Protein AF-A9P9R3-F1 (afdb_monomer_lite)

Sequence (51 aa):
MVLNGIPLELTEDENIPSLDPVRLDVNSPLYINPLSISFIVFPNFDAPACA

Organism: Populus trichocarpa (NCBI:txid3694)

Radius of gyration: 14.53 Å; chains: 1; bounding box: 28×25×36 Å

pLDDT: mean 93.98, std 3.51, range [76.5, 97.75]

Foldseek 3Di:
DDQPNHDFDADPVRHGDDRDDDDDDPPDDDDDDPPDDDDDDDPPPPDPVVD

Structure (mmCIF, N/CA/C/O backbone):
data_AF-A9P9R3-F1
#
_entry.id   AF-A9P9R3-F1
#
loop_
_atom_site.group_PDB
_atom_site.id
_atom_site.type_symbol
_atom_site.label_atom_id
_atom_site.label_alt_id
_atom_site.label_comp_id
_atom_site.label_asym_id
_atom_site.label_entity_id
_atom_site.label_seq_id
_atom_site.pdbx_PDB_ins_code
_atom_site.Cartn_x
_atom_site.Cartn_y
_atom_site.Cartn_z
_atom_site.occupancy
_atom_site.B_iso_or_equiv
_atom_site.auth_seq_id
_atom_site.auth_comp_id
_atom_site.auth_asym_id
_atom_site.auth_atom_id
_atom_site.pdbx_PDB_model_num
ATOM 1 N N . MET A 1 1 ? -11.552 0.151 9.459 1.00 87.00 1 MET A N 1
ATOM 2 C CA . MET A 1 1 ? -10.729 -0.106 8.249 1.00 87.00 1 MET A CA 1
ATOM 3 C C . MET A 1 1 ? -9.465 -0.831 8.688 1.00 87.00 1 MET A C 1
ATOM 5 O O . MET A 1 1 ? -9.117 -0.708 9.854 1.00 87.00 1 MET A O 1
ATOM 9 N N . VAL A 1 2 ? -8.811 -1.593 7.808 1.00 95.00 2 VAL A N 1
ATOM 10 C CA . VAL A 1 2 ? -7.562 -2.306 8.139 1.00 95.00 2 VAL A CA 1
ATOM 11 C C . VAL A 1 2 ? -6.416 -1.826 7.253 1.00 95.00 2 VAL A C 1
ATOM 13 O O . VAL A 1 2 ? -6.633 -1.540 6.076 1.00 95.00 2 VAL A O 1
ATOM 16 N N . LEU A 1 3 ? -5.207 -1.776 7.805 1.00 96.94 3 LEU A N 1
ATOM 17 C CA . LEU A 1 3 ? -3.948 -1.597 7.089 1.00 96.94 3 LEU A CA 1
ATOM 18 C C . LEU A 1 3 ? -3.176 -2.912 7.163 1.00 96.94 3 LEU A C 1
ATOM 20 O O . LEU A 1 3 ? -2.835 -3.368 8.249 1.00 96.94 3 LEU A O 1
ATOM 24 N N . ASN A 1 4 ? -2.924 -3.548 6.017 1.00 95.25 4 ASN A N 1
ATOM 25 C CA . ASN A 1 4 ? -2.170 -4.808 5.946 1.00 95.25 4 ASN A CA 1
ATOM 26 C C . ASN A 1 4 ? -2.720 -5.924 6.866 1.00 95.25 4 ASN A C 1
ATOM 28 O O . ASN A 1 4 ? -1.970 -6.741 7.389 1.00 95.25 4 ASN A O 1
ATOM 32 N N . GLY A 1 5 ? -4.042 -5.951 7.074 1.00 94.50 5 GLY A N 1
ATOM 33 C CA . GLY A 1 5 ? -4.720 -6.912 7.954 1.00 94.50 5 GLY A CA 1
ATOM 34 C C . GLY A 1 5 ? -4.817 -6.492 9.425 1.00 94.50 5 GLY A C 1
ATOM 35 O O . GLY A 1 5 ? -5.503 -7.166 10.189 1.00 94.50 5 GLY A O 1
ATOM 36 N N . ILE A 1 6 ? -4.205 -5.373 9.816 1.00 95.25 6 ILE A N 1
ATOM 37 C CA . ILE A 1 6 ? -4.237 -4.832 11.180 1.00 95.25 6 ILE A CA 1
ATOM 38 C C . ILE A 1 6 ? -5.300 -3.721 11.262 1.00 95.25 6 ILE A C 1
ATOM 40 O O . ILE A 1 6 ? -5.326 -2.850 10.387 1.00 95.25 6 ILE A O 1
ATOM 44 N N . PRO A 1 7 ? -6.200 -3.721 12.261 1.00 95.50 7 PRO A N 1
ATOM 45 C CA . PRO A 1 7 ? -7.168 -2.642 12.455 1.00 95.50 7 PRO A CA 1
ATOM 46 C C . PRO A 1 7 ? -6.502 -1.276 12.632 1.00 95.50 7 PRO A C 1
ATOM 48 O O . PRO A 1 7 ? -5.541 -1.128 13.381 1.00 95.50 7 PRO A O 1
ATOM 51 N N . LEU A 1 8 ? -7.035 -0.271 11.936 1.00 96.31 8 LEU A N 1
ATOM 52 C CA . LEU A 1 8 ? -6.676 1.125 12.158 1.00 96.31 8 LEU A CA 1
ATOM 53 C C . LEU A 1 8 ? -7.594 1.706 13.227 1.00 96.31 8 LEU A C 1
ATOM 55 O O . LEU A 1 8 ? -8.745 2.046 12.944 1.00 96.31 8 LEU A O 1
ATOM 59 N N . GLU A 1 9 ? -7.063 1.805 14.437 1.00 95.94 9 GLU A N 1
ATOM 60 C CA . GLU A 1 9 ? -7.732 2.334 15.621 1.00 95.94 9 GLU A CA 1
ATOM 61 C C . GLU A 1 9 ? -6.766 3.269 16.353 1.00 95.94 9 GLU A C 1
ATOM 63 O O . GLU A 1 9 ? -5.549 3.155 16.193 1.00 95.94 9 GLU A O 1
ATOM 68 N N . LEU A 1 10 ? -7.298 4.233 17.106 1.00 96.75 10 LEU A N 1
ATOM 69 C CA . LEU A 1 10 ? -6.452 5.112 17.911 1.00 96.75 10 LEU A CA 1
ATOM 70 C C . LEU A 1 10 ? -5.702 4.289 18.963 1.00 96.75 10 LEU A C 1
ATOM 72 O O . LEU A 1 10 ? -6.197 3.263 19.433 1.00 96.75 10 LEU A O 1
ATOM 76 N N . THR A 1 11 ? -4.511 4.746 19.340 1.00 95.56 11 THR A N 1
ATOM 77 C CA . THR A 1 11 ? -3.796 4.160 20.481 1.00 95.56 11 THR A CA 1
ATOM 78 C C . THR A 1 11 ? -4.585 4.375 21.775 1.00 95.56 11 THR A C 1
ATOM 80 O O . THR A 1 11 ? -5.488 5.208 21.816 1.00 95.56 11 THR A O 1
ATOM 83 N N . GLU A 1 12 ? -4.192 3.712 22.866 1.00 96.62 12 GLU A N 1
ATOM 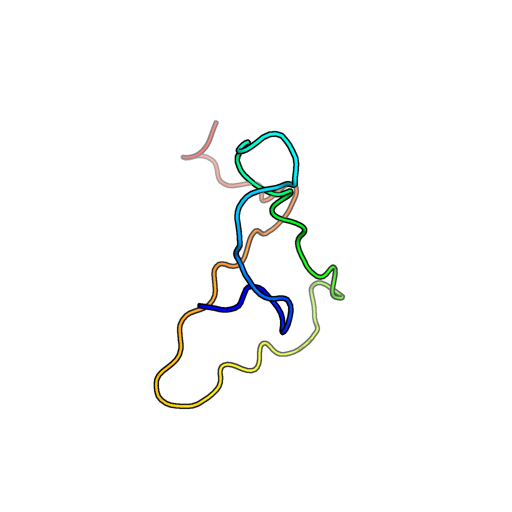84 C CA . GLU A 1 12 ? -4.795 3.941 24.193 1.00 96.62 12 GLU A CA 1
ATOM 85 C C . GLU A 1 12 ? -4.739 5.420 24.615 1.00 96.62 12 GLU A C 1
ATOM 87 O O . GLU A 1 12 ? -5.696 5.937 25.179 1.00 96.62 12 GLU A O 1
ATOM 92 N N . ASP A 1 13 ? -3.665 6.120 24.237 1.00 97.50 13 ASP A N 1
ATOM 93 C CA . ASP A 1 13 ? -3.492 7.560 24.470 1.00 97.50 13 ASP A CA 1
ATOM 94 C C . ASP A 1 13 ? -4.180 8.457 23.412 1.00 97.50 13 ASP A C 1
ATOM 96 O O . ASP A 1 13 ? -3.805 9.614 23.241 1.00 97.50 13 ASP A O 1
ATOM 100 N N . GLU A 1 14 ? -5.132 7.919 22.642 1.00 96.00 14 GLU A N 1
ATOM 101 C CA . GLU A 1 14 ? -5.897 8.609 21.585 1.00 96.00 14 GLU A CA 1
ATOM 102 C C . GLU A 1 14 ? -5.060 9.193 20.422 1.00 96.00 14 GLU A C 1
ATOM 104 O O . GLU A 1 14 ? -5.528 10.039 19.657 1.00 96.00 14 GLU A O 1
ATOM 109 N N . ASN A 1 15 ? -3.827 8.721 20.229 1.00 97.75 15 ASN A N 1
ATOM 110 C CA . ASN A 1 15 ? -2.961 9.152 19.133 1.00 97.75 15 ASN A CA 1
ATOM 111 C C . ASN A 1 15 ? -3.222 8.371 17.835 1.00 97.75 15 ASN A C 1
ATOM 113 O O . ASN A 1 15 ? -3.834 7.299 17.821 1.00 97.75 15 ASN A O 1
ATOM 117 N N . ILE A 1 16 ? -2.697 8.904 16.727 1.00 96.12 16 ILE A N 1
ATOM 118 C CA . ILE A 1 16 ? -2.664 8.210 15.433 1.00 96.12 16 ILE A CA 1
ATOM 119 C C . ILE A 1 16 ? -1.790 6.948 15.574 1.00 96.12 16 ILE A C 1
ATOM 121 O O . ILE A 1 16 ? -0.653 7.065 16.042 1.00 96.12 16 ILE A O 1
ATOM 125 N N . PRO A 1 17 ? -2.273 5.755 15.173 1.00 95.62 17 PRO A N 1
ATOM 126 C CA . PRO A 1 17 ? -1.487 4.528 15.253 1.00 95.62 17 PRO A CA 1
ATOM 127 C C . PRO A 1 17 ? -0.300 4.555 14.283 1.00 95.62 17 PRO A C 1
ATOM 129 O O . PRO A 1 17 ? -0.304 5.280 13.285 1.00 95.62 17 PRO A O 1
ATOM 132 N N . SER A 1 18 ? 0.698 3.705 14.537 1.00 95.44 18 SER A N 1
ATOM 133 C CA . SER A 1 18 ? 1.765 3.473 13.559 1.00 95.44 18 SER A CA 1
ATOM 134 C C . SER A 1 18 ? 1.184 2.940 12.247 1.00 95.44 18 SER A C 1
ATOM 136 O O . SER A 1 18 ? 0.289 2.093 12.244 1.00 95.44 18 SER A O 1
ATOM 138 N N . LEU A 1 19 ? 1.701 3.438 11.123 1.00 96.38 19 LEU A N 1
ATOM 139 C CA . LEU A 1 19 ? 1.298 3.022 9.781 1.00 96.38 19 LEU A CA 1
ATOM 140 C C . LEU A 1 19 ? 2.426 2.211 9.147 1.00 96.38 19 LEU A C 1
ATOM 142 O O . LEU A 1 19 ? 3.175 2.699 8.300 1.00 96.38 19 LEU A O 1
ATOM 146 N N . ASP A 1 20 ? 2.561 0.967 9.596 1.00 94.94 20 ASP A N 1
ATOM 147 C CA . ASP A 1 20 ? 3.693 0.127 9.224 1.00 94.94 20 ASP A CA 1
ATOM 148 C C . ASP A 1 20 ? 3.505 -0.537 7.846 1.00 94.94 20 ASP A C 1
ATOM 150 O O . ASP A 1 20 ? 2.498 -1.218 7.598 1.00 94.94 20 ASP A O 1
ATOM 154 N N . PRO A 1 21 ? 4.473 -0.379 6.922 1.00 95.50 21 PRO A N 1
ATOM 155 C CA . PRO A 1 21 ? 4.426 -1.044 5.630 1.00 95.50 21 PRO A CA 1
ATOM 156 C C . PRO A 1 21 ? 4.826 -2.518 5.753 1.00 95.50 21 PRO A C 1
ATOM 158 O O . PRO A 1 21 ? 5.720 -2.883 6.519 1.00 95.50 21 PRO A O 1
ATOM 161 N N . VAL A 1 22 ? 4.252 -3.364 4.897 1.00 94.62 22 VAL A N 1
ATOM 162 C CA . VAL A 1 22 ? 4.787 -4.710 4.655 1.00 94.62 22 VAL A CA 1
ATOM 163 C C . VAL A 1 22 ? 5.930 -4.600 3.651 1.00 94.62 22 VAL A C 1
ATOM 165 O O . VAL A 1 22 ? 5.748 -4.097 2.543 1.00 94.62 22 VAL A O 1
ATOM 168 N N . ARG A 1 23 ? 7.124 -5.064 4.035 1.00 93.94 23 ARG A N 1
ATOM 169 C CA . ARG A 1 23 ? 8.289 -5.098 3.144 1.00 93.94 23 ARG A CA 1
ATOM 170 C C . ARG A 1 23 ? 8.278 -6.381 2.326 1.00 93.94 23 ARG A C 1
ATOM 172 O O . ARG A 1 23 ? 8.250 -7.471 2.888 1.00 93.94 23 ARG A O 1
ATOM 179 N N . LEU A 1 24 ? 8.335 -6.228 1.011 1.00 93.00 24 LEU A N 1
ATOM 180 C CA . LEU A 1 24 ? 8.374 -7.319 0.045 1.00 93.00 24 LEU A CA 1
ATOM 181 C C . LEU A 1 24 ? 9.597 -7.162 -0.862 1.00 93.00 24 LEU A C 1
ATOM 183 O O . LEU A 1 24 ? 10.170 -6.075 -0.960 1.00 93.00 24 LEU A O 1
ATOM 187 N N . ASP A 1 25 ? 9.992 -8.252 -1.520 1.00 93.62 25 ASP A N 1
ATOM 188 C CA . ASP A 1 25 ? 11.017 -8.197 -2.562 1.00 93.62 25 ASP A CA 1
ATOM 189 C C . ASP A 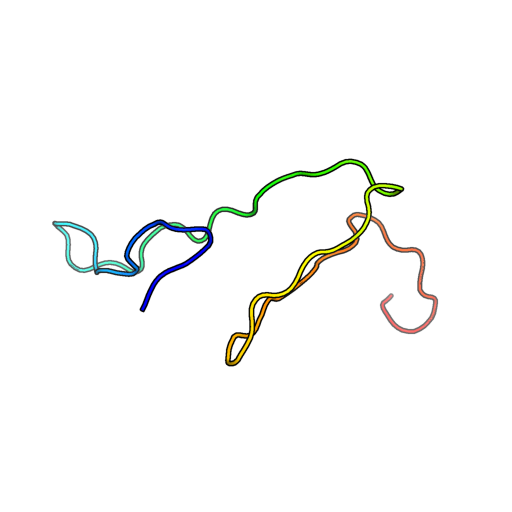1 25 ? 10.537 -7.329 -3.734 1.00 93.62 25 ASP A C 1
ATOM 191 O O . ASP A 1 25 ? 9.372 -7.409 -4.133 1.00 93.62 25 ASP A O 1
ATOM 195 N N . VAL A 1 26 ? 11.433 -6.522 -4.305 1.00 91.06 26 VAL A N 1
ATOM 196 C CA . VAL A 1 26 ? 11.093 -5.575 -5.381 1.00 91.06 26 VAL A CA 1
ATOM 197 C C . VAL A 1 26 ? 10.570 -6.264 -6.646 1.00 91.06 26 VAL A C 1
ATOM 199 O O . VAL A 1 26 ? 9.813 -5.658 -7.400 1.00 91.06 26 VAL A O 1
ATOM 202 N N . ASN A 1 27 ? 10.929 -7.531 -6.869 1.00 91.81 27 ASN A N 1
ATOM 203 C CA . ASN A 1 27 ? 10.489 -8.317 -8.021 1.00 91.81 27 ASN A CA 1
ATOM 204 C C . ASN A 1 27 ? 9.292 -9.222 -7.702 1.00 91.81 27 ASN A C 1
ATOM 206 O O . ASN A 1 27 ? 8.856 -9.992 -8.562 1.00 91.81 27 ASN A O 1
ATOM 210 N N . SER A 1 28 ? 8.764 -9.173 -6.477 1.00 95.12 28 SER A N 1
ATOM 211 C CA . SER A 1 28 ? 7.572 -9.942 -6.129 1.00 95.12 28 SER A CA 1
ATOM 212 C C . SER A 1 28 ? 6.325 -9.377 -6.829 1.00 95.12 28 SER A C 1
ATOM 21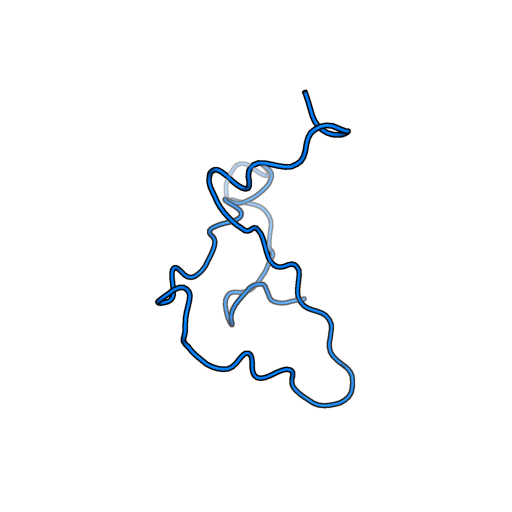4 O O . SER A 1 28 ? 6.181 -8.159 -6.960 1.00 95.12 28 SER A O 1
ATOM 216 N N . PRO A 1 29 ? 5.405 -10.238 -7.301 1.00 95.38 29 PRO A N 1
ATOM 217 C CA . PRO A 1 29 ? 4.143 -9.774 -7.858 1.00 95.38 29 PRO A CA 1
ATOM 218 C C . PRO A 1 29 ? 3.289 -9.103 -6.775 1.00 95.38 29 PRO A C 1
ATOM 220 O O . PRO A 1 29 ? 3.167 -9.601 -5.656 1.00 95.38 29 PRO A O 1
ATOM 223 N N . LEU A 1 30 ? 2.653 -7.989 -7.136 1.00 93.69 30 LEU A N 1
ATOM 224 C CA . LEU A 1 30 ? 1.688 -7.305 -6.281 1.00 93.69 30 LEU A CA 1
ATOM 225 C C . LEU A 1 30 ? 0.308 -7.951 -6.439 1.00 93.69 30 LEU A C 1
ATOM 227 O O . LEU A 1 30 ? -0.226 -8.023 -7.546 1.00 93.69 30 LEU A O 1
ATOM 231 N N . TYR A 1 31 ? -0.289 -8.377 -5.328 1.00 93.56 31 TYR A N 1
ATOM 232 C CA . TYR A 1 31 ? -1.653 -8.902 -5.290 1.00 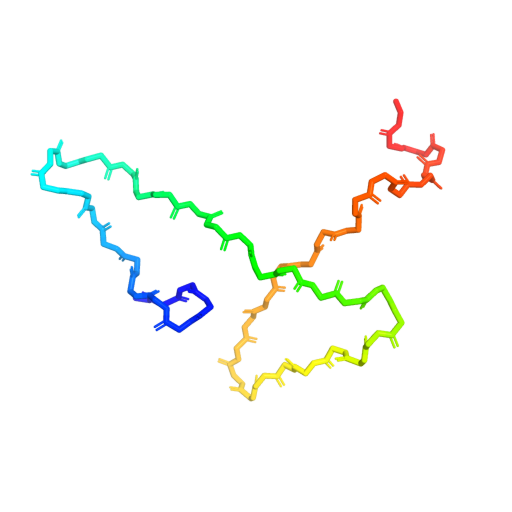93.56 31 TYR A CA 1
ATOM 233 C C . TYR A 1 31 ? -2.577 -7.897 -4.608 1.00 93.56 31 TYR A C 1
ATOM 235 O O . TYR A 1 31 ? -2.354 -7.536 -3.455 1.00 93.56 31 TYR A O 1
ATOM 243 N N . ILE A 1 32 ? -3.622 -7.466 -5.316 1.00 95.25 32 ILE A N 1
ATOM 244 C CA . ILE A 1 32 ? -4.638 -6.542 -4.802 1.00 95.25 32 ILE A CA 1
ATOM 245 C C . ILE A 1 32 ? -5.977 -7.273 -4.751 1.00 95.25 32 ILE A C 1
ATOM 247 O O . ILE A 1 32 ? -6.444 -7.802 -5.762 1.00 95.25 32 ILE A O 1
ATOM 251 N N . ASN A 1 33 ? -6.602 -7.307 -3.575 1.00 94.75 33 ASN A N 1
ATOM 252 C CA . ASN A 1 33 ? -7.871 -8.004 -3.387 1.00 94.75 33 ASN A CA 1
ATOM 253 C C . ASN A 1 33 ? -9.025 -7.252 -4.085 1.00 94.75 33 ASN A C 1
ATOM 255 O O . ASN A 1 33 ? -8.982 -6.021 -4.191 1.00 94.75 33 ASN A O 1
ATOM 259 N N . PRO A 1 34 ? -10.094 -7.943 -4.525 1.00 97.69 34 PRO A N 1
ATOM 260 C CA . PRO A 1 34 ? -11.281 -7.280 -5.059 1.00 97.69 34 PRO A CA 1
ATOM 261 C C . PRO A 1 34 ? -11.855 -6.244 -4.082 1.00 97.69 34 PRO A C 1
ATOM 263 O O . PRO A 1 34 ? -11.890 -6.486 -2.877 1.00 97.69 34 PRO A O 1
ATOM 266 N N . LEU A 1 35 ? -12.329 -5.111 -4.615 1.00 96.38 35 LEU A N 1
ATOM 267 C CA . LEU A 1 35 ? -12.922 -4.007 -3.840 1.00 96.38 35 LEU A CA 1
ATOM 268 C C . LEU A 1 35 ? -12.002 -3.465 -2.728 1.00 96.38 35 LEU A C 1
ATOM 270 O O . LEU A 1 35 ? -12.464 -3.102 -1.647 1.00 96.38 35 LEU A O 1
ATOM 274 N N . SER A 1 36 ? -10.696 -3.408 -2.993 1.00 96.44 36 SER A N 1
ATOM 275 C CA . SER A 1 36 ? -9.696 -2.878 -2.064 1.00 96.44 36 SER A CA 1
ATOM 276 C C . SER A 1 36 ? -8.778 -1.852 -2.732 1.00 96.44 36 SER A C 1
ATOM 278 O O . SER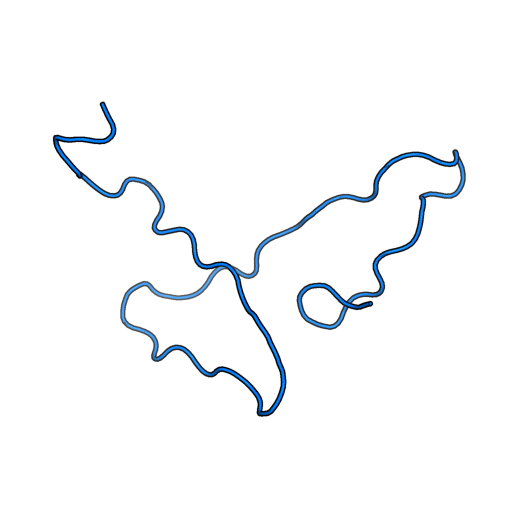 A 1 36 ? -8.806 -1.663 -3.948 1.00 96.44 36 SER A O 1
ATOM 280 N N . ILE A 1 37 ? -7.972 -1.175 -1.916 1.00 96.06 37 ILE A N 1
ATOM 281 C CA . ILE A 1 37 ? -6.923 -0.253 -2.348 1.00 96.06 37 ILE A CA 1
ATOM 282 C C . ILE A 1 37 ? -5.647 -0.561 -1.567 1.00 96.06 37 ILE A C 1
ATOM 284 O O . ILE A 1 37 ? -5.696 -0.975 -0.407 1.00 96.06 37 ILE A O 1
ATOM 288 N N . SER A 1 38 ? -4.493 -0.367 -2.196 1.00 95.94 38 SER A N 1
ATOM 289 C CA . SER A 1 38 ? -3.194 -0.454 -1.534 1.00 95.94 38 SER A CA 1
ATOM 290 C C . SER A 1 38 ? -2.291 0.664 -2.028 1.00 95.94 38 SER A C 1
ATOM 292 O O . SER A 1 38 ? -2.353 1.053 -3.194 1.00 95.94 38 SER A O 1
ATOM 294 N N . PHE A 1 39 ? -1.457 1.173 -1.129 1.00 95.94 39 PHE A N 1
ATOM 295 C CA . PHE A 1 39 ? -0.425 2.153 -1.437 1.00 95.94 39 PHE A CA 1
ATOM 296 C C . PHE A 1 39 ? 0.913 1.427 -1.478 1.00 95.94 39 PHE A C 1
ATOM 298 O O . PHE A 1 39 ? 1.240 0.679 -0.558 1.00 95.94 39 PHE A O 1
ATOM 305 N N . ILE A 1 40 ? 1.668 1.631 -2.553 1.00 95.12 40 ILE A N 1
ATOM 306 C CA . ILE A 1 40 ? 2.949 0.970 -2.781 1.00 95.12 40 ILE A CA 1
ATOM 307 C C . ILE A 1 40 ? 4.009 2.052 -2.871 1.00 95.12 40 ILE A C 1
ATOM 309 O O . ILE A 1 40 ? 3.889 2.992 -3.656 1.00 95.12 40 ILE A O 1
ATOM 313 N N . VAL A 1 41 ? 5.043 1.907 -2.054 1.00 93.81 41 VAL A N 1
ATOM 314 C CA . VAL A 1 41 ? 6.207 2.784 -2.062 1.00 93.81 41 VAL A CA 1
ATOM 315 C C . VAL A 1 41 ? 7.370 1.982 -2.615 1.00 93.81 41 VAL A C 1
ATOM 317 O O . VAL A 1 41 ? 7.669 0.911 -2.095 1.00 93.81 41 VAL A O 1
ATOM 320 N N . PHE A 1 42 ? 8.030 2.510 -3.645 1.00 92.62 42 PHE A N 1
ATOM 321 C CA . PHE A 1 42 ? 9.327 2.019 -4.100 1.00 92.62 42 PHE A CA 1
ATOM 322 C C . PHE A 1 42 ? 10.415 2.796 -3.354 1.00 92.62 42 PHE A C 1
ATOM 324 O O . PHE A 1 42 ? 10.625 3.977 -3.646 1.00 92.62 42 PHE A O 1
ATOM 331 N N . PRO A 1 43 ? 11.085 2.190 -2.357 1.00 88.56 43 PRO A N 1
ATOM 332 C CA . PRO A 1 43 ? 12.118 2.892 -1.613 1.00 88.56 43 PRO A CA 1
ATOM 333 C C . PRO A 1 43 ? 13.278 3.231 -2.548 1.00 88.56 43 PRO A C 1
ATOM 335 O O . PRO A 1 43 ? 13.711 2.380 -3.322 1.00 88.56 43 PRO A O 1
ATOM 338 N N . ASN A 1 44 ? 13.807 4.451 -2.439 1.00 88.12 44 ASN A N 1
ATOM 339 C CA . ASN A 1 44 ? 14.934 4.926 -3.252 1.00 88.12 44 ASN A CA 1
ATOM 340 C C . ASN A 1 44 ? 14.664 4.882 -4.768 1.00 88.12 44 ASN A C 1
ATOM 342 O O . ASN A 1 44 ? 15.584 4.658 -5.553 1.00 88.12 44 ASN A O 1
ATOM 346 N N . PHE A 1 45 ? 13.406 5.053 -5.184 1.00 91.00 45 PHE A N 1
ATOM 347 C CA . PHE A 1 45 ? 13.066 5.139 -6.598 1.00 91.00 45 PHE A CA 1
ATOM 348 C C . PHE A 1 45 ? 13.712 6.379 -7.222 1.00 91.00 45 PHE A C 1
ATOM 350 O O . PHE A 1 45 ? 13.389 7.506 -6.847 1.00 91.00 45 PHE A O 1
ATOM 357 N N . ASP A 1 46 ? 14.630 6.161 -8.164 1.00 90.94 46 ASP A N 1
ATOM 358 C CA . ASP A 1 46 ? 15.295 7.234 -8.897 1.00 90.94 46 ASP A CA 1
ATOM 359 C C . ASP A 1 46 ? 14.361 7.778 -9.985 1.00 90.94 46 ASP A C 1
ATOM 361 O O . ASP A 1 46 ? 14.297 7.278 -11.111 1.00 90.94 46 ASP A O 1
ATOM 365 N N . ALA A 1 47 ? 13.574 8.779 -9.601 1.00 91.44 47 ALA A N 1
ATOM 366 C CA . ALA A 1 47 ? 12.699 9.519 -10.491 1.00 91.44 47 ALA A CA 1
ATOM 367 C C . ALA A 1 47 ? 13.171 10.977 -10.570 1.00 91.44 47 ALA A C 1
ATOM 369 O O . ALA A 1 47 ? 12.994 11.714 -9.599 1.00 91.44 47 ALA A O 1
ATOM 370 N N . PRO A 1 48 ? 13.681 11.445 -11.727 1.00 91.44 48 PRO A N 1
ATOM 371 C CA . PRO A 1 48 ? 14.202 12.807 -11.875 1.00 91.44 48 PRO A CA 1
ATOM 372 C C . PRO A 1 48 ? 13.209 13.927 -11.530 1.00 91.44 48 PRO A C 1
ATOM 374 O O . PRO A 1 48 ? 13.617 15.027 -11.182 1.00 91.44 48 PRO A O 1
ATOM 377 N N . ALA A 1 49 ? 11.903 13.662 -11.634 1.00 94.25 49 ALA A N 1
ATOM 378 C CA . ALA A 1 49 ? 10.854 14.621 -11.286 1.00 94.25 49 ALA A CA 1
ATOM 379 C C . ALA A 1 49 ? 10.536 14.684 -9.777 1.00 94.25 49 ALA A C 1
ATOM 381 O O . ALA A 1 49 ? 9.752 15.534 -9.363 1.00 94.25 49 ALA A O 1
ATOM 382 N N . CYS A 1 50 ? 11.085 13.774 -8.970 1.00 88.88 50 CYS A N 1
ATOM 383 C CA . CYS A 1 50 ? 10.809 13.638 -7.537 1.00 88.88 50 CYS A CA 1
ATOM 384 C C . CYS A 1 50 ? 11.976 14.119 -6.650 1.00 88.88 50 CYS A C 1
ATOM 386 O O . CYS A 1 50 ? 12.019 13.753 -5.475 1.00 88.88 50 CYS A O 1
ATOM 388 N N . ALA A 1 51 ? 12.905 14.898 -7.216 1.00 76.50 51 ALA A N 1
ATOM 389 C CA . ALA A 1 51 ? 14.094 15.445 -6.557 1.00 76.50 51 ALA A CA 1
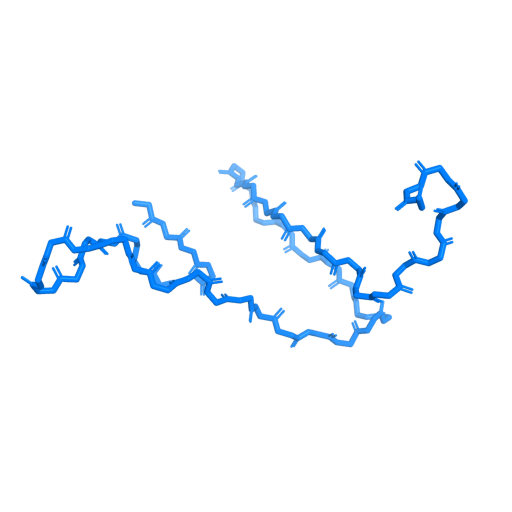ATOM 390 C C . ALA A 1 51 ? 13.928 16.920 -6.162 1.00 76.50 51 ALA A C 1
ATOM 392 O O . ALA A 1 51 ? 13.260 17.666 -6.915 1.00 76.50 51 ALA A O 1
#

Secondary structure (DSSP, 8-state):
-EETTEE----TTSPPPP-PPPP--TTSPP---TT-------TT---GGG-